Protein 5XBN (pdb70)

Radius of gyration: 14.12 Å; Cα contacts (8 Å, |Δi|>4): 164; chains: 1; bounding box: 34×30×33 Å

Solvent-accessible surface area: 7742 Å² total

Nearest PDB structures (foldseek):
  5xbn-assembly1_A  TM=1.005E+00  e=4.616E-24  Saccharomyces cerevisiae FostersO
  5xbv-assembly1_A  TM=9.963E-01  e=4.850E-22  Saccharomyces cerevisiae FostersO
  5xlx-assembly1_D  TM=2.879E-01  e=5.609E+00  Pseudomonas aeruginosa PAO1

Secondary structure (DSSP, 8-state):
-PPPP-TTEEEEE--TTSTTHHHHHHHHHHHHHHTS---TT---EEEEE-B--SSTT----BTTTTB--B-EETTEEEEEP-------HHHHTTT--SSSHHHHHHHHHHHHHHHHHHHTT-

Structure (mmCIF, N/CA/C/O backbone):
data_5XBN
#
_entry.id   5XBN
#
_cell.length_a   75.195
_cell.length_b   75.195
_cell.length_c   43.739
_cell.angle_alpha   90.00
_cell.angle_beta   90.00
_cell.angle_gamma   120.00
#
_symmetry.space_group_name_H-M   'P 61'
#
loop_
_entity.id
_entity.type
_entity.pdbx_description
1 polymer Wss1p
2 non-polymer 'ZINC ION'
3 water water
#
loop_
_atom_site.group_PDB
_atom_site.id
_atom_site.type_symbol
_atom_site.label_atom_id
_atom_site.label_alt_id
_atom_site.label_comp_id
_atom_site.label_asym_id
_atom_site.label_entity_id
_atom_site.label_seq_id
_atom_site.pdbx_PDB_ins_code
_atom_site.Cartn_x
_atom_site.Cartn_y
_atom_site.Cartn_z
_atom_site.occupancy
_atom_site.B_iso_or_equiv
_at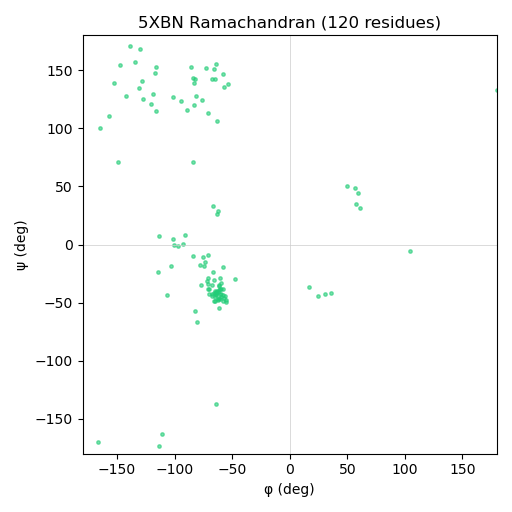om_site.auth_seq_id
_atom_site.auth_comp_id
_atom_site.auth_asym_id
_atom_site.auth_atom_id
_atom_site.pdbx_PDB_model_num
ATOM 1 N N . ARG A 1 21 ? 9.915 41.350 26.725 1.00 26.48 21 ARG A N 1
ATOM 2 C CA . ARG A 1 21 ? 9.835 42.084 25.459 1.00 25.11 21 ARG A CA 1
ATOM 3 C C . ARG A 1 21 ? 9.081 41.352 24.378 1.00 24.53 21 ARG A C 1
ATOM 4 O O . ARG A 1 21 ? 9.110 40.122 24.296 1.00 28.69 21 ARG A O 1
ATOM 12 N N . ILE A 1 22 ? 8.435 42.117 23.517 1.00 23.12 22 ILE A N 1
ATOM 13 C CA . ILE A 1 22 ? 7.879 41.550 22.300 1.00 22.58 22 ILE A CA 1
ATOM 14 C C . ILE A 1 22 ? 9.011 41.441 21.280 1.00 23.10 22 ILE A C 1
ATOM 15 O O . ILE A 1 22 ? 9.725 42.409 21.027 1.00 21.22 22 ILE A O 1
ATOM 20 N N . PRO A 1 23 ? 9.202 40.248 20.701 1.00 23.22 23 PRO A N 1
ATOM 21 C CA . PRO A 1 23 ? 10.253 40.078 19.698 1.00 22.38 23 PRO A CA 1
ATOM 22 C C . PRO A 1 23 ? 10.072 41.022 18.514 1.00 26.84 23 PRO A C 1
ATOM 23 O O . PRO A 1 23 ? 8.918 41.347 18.174 1.00 26.02 23 PRO A O 1
ATOM 27 N N . HIS A 1 24 ? 11.180 41.469 17.918 1.00 23.26 24 HIS A N 1
ATOM 28 C CA . HIS A 1 24 ? 11.121 42.313 16.724 1.00 24.75 24 HIS A CA 1
ATOM 29 C C . HIS A 1 24 ? 10.263 41.633 15.659 1.00 25.95 24 HIS A C 1
ATOM 30 O O . HIS A 1 24 ? 10.359 40.424 15.451 1.00 24.55 24 HIS A O 1
ATOM 37 N N . LYS A 1 25 ? 9.415 42.404 14.987 1.00 26.75 25 LYS A N 1
ATOM 38 C CA . LYS A 1 25 ? 8.563 41.841 13.951 1.00 25.19 25 LYS A CA 1
ATOM 39 C C . LYS A 1 25 ? 9.374 41.380 12.746 1.00 22.96 25 LYS A C 1
ATOM 40 O O . LYS A 1 25 ? 10.365 42.000 12.365 1.00 26.33 25 LYS A O 1
ATOM 46 N N . ASN A 1 26 ? 8.953 40.261 12.174 1.00 21.78 26 ASN A N 1
ATOM 47 C CA . ASN A 1 26 ? 9.506 39.733 10.935 1.00 21.93 26 ASN A CA 1
ATOM 48 C C . ASN A 1 26 ? 8.716 40.332 9.772 1.00 21.89 26 ASN A C 1
ATOM 49 O O . ASN A 1 26 ? 7.525 40.087 9.655 1.00 21.69 26 ASN A O 1
ATOM 54 N N . PRO A 1 27 ? 9.376 41.138 8.926 1.00 22.55 27 PRO A N 1
ATOM 55 C CA . PRO A 1 27 ? 8.757 41.820 7.779 1.00 26.13 27 PRO A CA 1
ATOM 56 C C . PRO A 1 27 ? 8.106 40.852 6.787 1.00 26.38 27 PRO A C 1
ATOM 57 O O . PRO A 1 27 ? 7.253 41.239 5.982 1.00 27.47 27 PRO A O 1
ATOM 61 N N . HIS A 1 28 ? 8.509 39.592 6.849 1.00 19.69 28 HIS A N 1
ATOM 62 C CA . HIS A 1 28 ? 8.099 38.606 5.860 1.00 21.17 28 HIS A CA 1
ATOM 63 C C . HIS A 1 28 ? 6.978 37.702 6.329 1.00 20.80 28 HIS A C 1
ATOM 64 O O . HIS A 1 28 ? 6.557 36.816 5.594 1.00 20.38 28 HIS A O 1
ATOM 71 N N . ILE A 1 29 ? 6.520 37.915 7.559 1.00 18.52 29 ILE A N 1
ATOM 72 C CA . ILE A 1 29 ? 5.333 37.235 8.065 1.00 19.88 29 ILE A CA 1
ATOM 73 C C . ILE A 1 29 ? 4.302 38.283 8.457 1.00 21.86 29 ILE A C 1
ATOM 74 O O . ILE A 1 29 ? 4.568 39.135 9.298 1.00 20.64 29 ILE A O 1
ATOM 79 N N . GLN A 1 30 ? 3.122 38.241 7.861 1.00 22.42 30 GLN A N 1
ATOM 80 C CA . GLN A 1 30 ? 2.188 39.341 8.085 1.00 22.01 30 G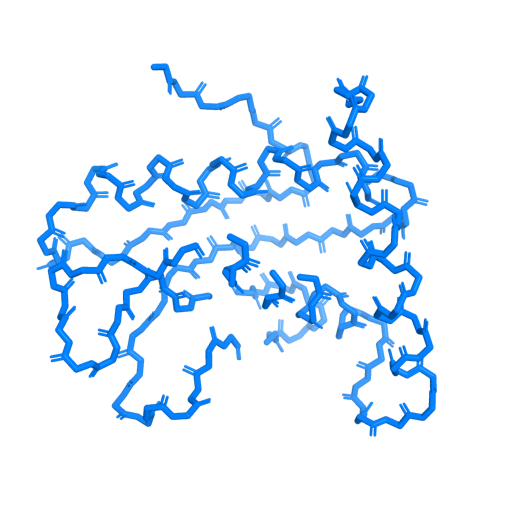LN A CA 1
ATOM 81 C C . GLN A 1 30 ? 1.496 39.273 9.454 1.00 24.74 30 GLN A C 1
ATOM 82 O O . GLN A 1 30 ? 1.224 40.301 10.073 1.00 24.82 30 GLN A O 1
ATOM 88 N N . LYS A 1 31 ? 1.212 38.074 9.941 1.00 20.15 31 LYS A N 1
ATOM 89 C CA . LYS A 1 31 ? 0.412 37.940 11.156 1.00 22.77 31 LYS A CA 1
ATOM 90 C C . LYS A 1 31 ? 0.764 36.655 11.873 1.00 20.76 31 LYS A C 1
ATOM 91 O O . LYS A 1 31 ? 0.946 35.627 11.221 1.00 17.93 31 LYS A O 1
ATOM 97 N N . VAL A 1 32 ? 0.862 36.707 13.202 1.00 18.56 32 VAL A N 1
ATOM 98 C CA . VAL A 1 32 ? 0.951 35.475 13.983 1.00 18.47 32 VAL A CA 1
ATOM 99 C C . VAL A 1 32 ? -0.271 35.362 14.894 1.00 22.49 32 VAL A C 1
ATOM 100 O O . VAL A 1 32 ? -0.887 36.364 15.266 1.00 28.84 32 VAL A O 1
ATOM 104 N N . ALA A 1 33 ? -0.646 34.140 15.230 1.00 19.35 33 ALA A N 1
ATOM 105 C CA . ALA A 1 33 ? -1.743 33.940 16.183 1.00 24.13 33 ALA A CA 1
ATOM 106 C C . ALA A 1 33 ? -1.499 32.681 16.989 1.00 23.67 33 ALA A C 1
ATOM 107 O O . ALA A 1 33 ? -0.808 31.779 16.528 1.00 21.81 33 ALA A O 1
ATOM 109 N N . VAL A 1 34 ? -2.055 32.615 18.197 1.00 20.61 34 VAL A N 1
ATOM 110 C CA . VAL A 1 34 ? -1.968 31.377 18.967 1.00 19.00 34 VAL A CA 1
ATOM 111 C C . VAL A 1 34 ? -3.354 30.982 19.466 1.00 22.69 34 VAL A C 1
ATOM 112 O O . VAL A 1 34 ? -4.292 31.771 19.380 1.00 25.40 34 VAL A O 1
ATOM 116 N N . LEU A 1 35 ? -3.465 29.760 19.972 1.00 22.85 35 LEU A N 1
ATOM 117 C CA . LEU A 1 35 ? -4.731 29.238 20.479 1.00 23.02 35 LEU A CA 1
ATOM 118 C C . LEU A 1 35 ? -5.101 29.924 21.784 1.00 25.30 35 LEU A C 1
ATOM 119 O O . LEU A 1 35 ? -4.423 29.763 22.791 1.00 25.15 35 LEU A O 1
ATOM 124 N N . GLN A 1 36 ? -6.181 30.692 21.746 1.00 24.48 36 GLN A N 1
ATOM 125 C CA . GLN A 1 36 ? -6.540 31.581 22.846 1.00 27.10 36 GLN A CA 1
ATOM 126 C C . GLN A 1 36 ? -7.103 30.863 24.070 1.00 30.91 36 GLN A C 1
ATOM 127 O O . GLN A 1 36 ? -7.130 31.423 25.169 1.00 31.56 36 GLN A O 1
ATOM 133 N N . SER A 1 37 ? -7.554 29.629 23.897 1.00 30.56 37 SER A N 1
ATOM 134 C CA . SER A 1 37 ? -8.200 28.931 25.004 1.00 37.47 37 SER A CA 1
ATOM 135 C C . SER A 1 37 ? -7.238 27.996 25.741 1.00 40.01 37 SER A C 1
ATOM 136 O O . SER A 1 37 ? -7.614 27.360 26.722 1.00 39.20 37 SER A O 1
ATOM 139 N N . LYS A 1 38 ? -5.995 27.925 25.273 1.00 33.96 38 LYS A N 1
ATOM 140 C CA . LYS A 1 38 ? -4.987 27.066 25.886 1.00 35.12 38 LYS A CA 1
ATOM 141 C C . LYS A 1 38 ? -4.292 27.762 27.054 1.00 31.27 38 LYS A C 1
ATOM 142 O O . LYS A 1 38 ? -4.182 28.989 27.076 1.00 30.48 38 LYS A O 1
ATOM 148 N N . PRO A 1 39 ? -3.799 26.973 28.023 1.00 36.37 39 PRO A N 1
ATOM 149 C CA . PRO A 1 39 ? -3.099 27.543 29.178 1.00 37.54 39 PRO A CA 1
ATOM 150 C C . PRO A 1 39 ? -1.812 28.238 28.779 1.00 36.41 39 PRO A C 1
ATOM 151 O O . PRO A 1 39 ? -1.119 27.757 27.877 1.00 33.48 39 PRO A O 1
ATOM 155 N N . ASN A 1 40 ? -1.510 29.349 29.446 1.00 32.75 40 ASN A N 1
ATOM 156 C CA . ASN A 1 40 ? -0.282 30.106 29.212 1.00 32.41 40 ASN A CA 1
ATOM 157 C C . ASN A 1 40 ? -0.164 30.585 27.772 1.00 32.55 40 ASN A C 1
ATOM 158 O O . ASN A 1 40 ? 0.906 30.484 27.176 1.00 28.97 40 ASN A O 1
ATOM 163 N N . LYS A 1 41 ? -1.259 31.108 27.227 1.00 30.45 41 LYS A N 1
ATOM 164 C CA . LYS A 1 41 ? -1.279 31.577 25.840 1.00 31.70 41 LYS A CA 1
ATOM 165 C C . LYS A 1 41 ? -0.379 32.787 25.638 1.00 31.79 41 LYS A C 1
ATOM 166 O O . LYS A 1 41 ? 0.064 33.065 24.520 1.00 28.47 41 LYS A O 1
ATOM 172 N N . GLU A 1 42 ? -0.116 33.519 26.716 1.00 31.69 42 GLU A N 1
ATOM 173 C CA . GLU A 1 42 ? 0.814 34.636 26.652 1.00 35.07 42 GLU A CA 1
ATOM 174 C C . GLU A 1 42 ? 2.209 34.109 26.341 1.00 26.68 42 GLU A C 1
ATO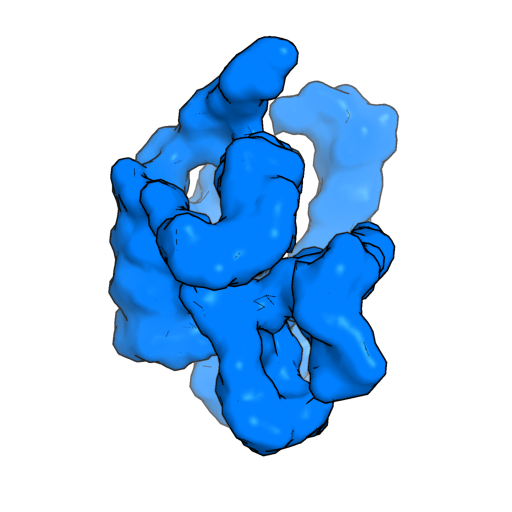M 175 O O . GLU A 1 42 ? 2.914 34.666 25.504 1.00 31.94 42 GLU A O 1
ATOM 181 N N . ASP A 1 43 ? 2.594 33.033 27.025 1.00 26.24 43 ASP A N 1
ATOM 182 C CA . ASP A 1 43 ? 3.856 32.347 26.760 1.00 27.73 43 ASP A CA 1
ATOM 183 C C . ASP A 1 43 ? 3.902 31.850 25.330 1.00 28.13 43 ASP A C 1
ATOM 184 O O . ASP A 1 43 ? 4.928 31.974 24.659 1.00 26.75 43 ASP A O 1
ATOM 189 N N . ALA A 1 44 ? 2.782 31.294 24.875 1.00 26.20 44 ALA A N 1
ATOM 190 C CA . ALA A 1 44 ? 2.708 30.707 23.540 1.00 21.98 44 ALA A CA 1
ATOM 191 C C . ALA A 1 44 ? 2.903 31.784 22.485 1.00 22.99 44 ALA A C 1
ATOM 192 O O . ALA A 1 44 ? 3.581 31.559 21.472 1.00 24.78 44 ALA A O 1
ATOM 194 N N . LEU A 1 45 ? 2.301 32.949 22.707 1.00 24.11 45 LEU A N 1
ATOM 195 C CA . LEU A 1 45 ? 2.433 34.047 21.757 1.00 23.88 45 LEU A CA 1
ATOM 196 C C . LEU A 1 45 ? 3.871 34.567 21.685 1.00 25.03 45 LEU A C 1
ATOM 197 O O . LEU A 1 45 ? 4.387 34.855 20.595 1.00 23.28 45 LEU A O 1
ATOM 202 N N . ASN A 1 46 ? 4.525 34.683 22.838 1.00 24.81 46 ASN A N 1
ATOM 203 C CA . ASN A 1 46 ? 5.921 35.104 22.843 1.00 23.53 46 ASN A CA 1
ATOM 204 C C . ASN A 1 46 ? 6.772 34.102 22.074 1.00 24.16 46 ASN A C 1
ATOM 205 O O . ASN A 1 46 ? 7.674 34.484 21.328 1.00 25.11 46 ASN A O 1
ATOM 210 N N . LEU A 1 47 ? 6.451 32.823 22.239 1.00 23.39 47 LEU A N 1
ATOM 211 C CA . LEU A 1 47 ? 7.201 31.742 21.615 1.00 23.06 47 LEU A CA 1
ATOM 212 C C . LEU A 1 47 ? 7.091 31.790 20.091 1.00 22.22 47 LEU A C 1
ATOM 213 O O . LEU A 1 47 ? 8.101 31.738 19.397 1.00 21.11 47 LEU A O 1
ATOM 218 N N . ILE A 1 48 ? 5.876 31.917 19.561 1.00 20.86 48 ILE A N 1
ATOM 219 C CA . ILE A 1 48 ? 5.731 31.907 18.104 1.00 20.71 48 ILE A CA 1
ATOM 220 C C . ILE A 1 48 ? 6.296 33.204 17.506 1.00 22.70 48 ILE A C 1
ATOM 221 O O . ILE A 1 48 ? 6.813 33.208 16.389 1.00 19.59 48 ILE A O 1
ATOM 226 N N . LYS A 1 49 ? 6.259 34.296 18.266 1.00 19.22 49 LYS A N 1
ATOM 227 C CA . LYS A 1 49 ? 6.874 35.531 17.786 1.00 19.23 49 LYS A CA 1
ATOM 228 C C . LYS A 1 49 ? 8.382 35.433 17.806 1.00 18.50 49 LYS A C 1
ATOM 229 O O . LYS A 1 49 ? 9.047 36.049 16.983 1.00 19.13 49 LYS A O 1
ATOM 235 N N . GLU A 1 50 ? 8.923 34.669 18.754 1.00 17.62 50 GLU A N 1
ATOM 236 C CA . GLU A 1 50 ? 10.372 34.486 18.798 1.00 22.85 50 GLU A CA 1
ATOM 237 C C . GLU A 1 50 ? 10.807 33.603 17.631 1.00 21.72 50 GLU A C 1
ATOM 238 O O . GLU A 1 50 ? 11.845 33.842 17.031 1.00 19.66 50 GLU A O 1
ATOM 244 N N . ILE A 1 51 ? 10.006 32.588 17.311 1.00 16.66 51 ILE A N 1
ATOM 245 C CA . ILE A 1 51 ? 10.275 31.773 16.120 1.00 18.79 51 ILE A CA 1
ATOM 246 C C . ILE A 1 51 ? 10.288 32.662 14.878 1.00 17.16 51 ILE A C 1
ATOM 247 O O . ILE A 1 51 ? 11.220 32.617 14.068 1.00 18.34 51 ILE A O 1
ATOM 252 N N . ALA A 1 52 ? 9.256 33.495 14.753 1.00 20.38 52 ALA A N 1
ATOM 253 C CA . ALA A 1 52 ? 9.128 34.422 13.623 1.00 20.59 52 ALA A CA 1
ATOM 254 C C . ALA A 1 52 ? 10.332 35.341 13.514 1.00 18.96 52 ALA A C 1
ATOM 255 O O . ALA A 1 52 ? 10.870 35.548 12.442 1.00 16.83 52 ALA A O 1
ATOM 257 N N . HIS A 1 53 ? 10.748 35.901 14.640 1.00 17.09 53 HIS A N 1
ATOM 258 C CA . HIS A 1 53 ? 11.907 36.778 14.664 1.00 19.01 53 HIS A CA 1
ATOM 259 C C . HIS A 1 53 ? 13.162 36.031 14.252 1.00 19.66 53 HIS A C 1
ATOM 260 O O . HIS A 1 53 ? 13.944 36.504 13.422 1.00 19.35 53 HIS A O 1
ATOM 267 N N . LYS A 1 54 ? 13.349 34.849 14.823 1.00 18.49 54 LYS A N 1
ATOM 268 C CA . LYS A 1 54 ? 14.603 34.139 14.620 1.00 18.32 54 LYS A CA 1
ATOM 269 C C . LYS A 1 54 ? 14.785 33.708 13.162 1.00 19.43 54 LYS A C 1
ATOM 270 O O . LYS A 1 54 ? 15.921 33.644 12.696 1.00 19.57 54 LYS A O 1
ATOM 276 N N . VAL A 1 55 ? 13.692 33.424 12.448 1.00 18.98 55 VAL A N 1
ATOM 277 C CA . VAL A 1 55 ? 13.826 33.027 11.029 1.00 18.75 55 VAL A CA 1
ATOM 278 C C . VAL A 1 55 ? 13.766 34.172 10.033 1.00 17.26 55 VAL A C 1
ATOM 279 O O . VAL A 1 55 ? 13.722 33.941 8.828 1.00 17.73 55 VAL A O 1
ATOM 283 N N . SER A 1 56 ? 13.777 35.403 10.522 1.00 17.81 56 SER A N 1
ATOM 284 C CA . SER A 1 56 ? 13.564 36.547 9.636 1.00 20.64 56 SER A CA 1
ATOM 285 C C . SER A 1 56 ? 14.667 36.687 8.585 1.00 20.43 56 SER A C 1
ATOM 286 O O . SER A 1 56 ? 14.414 36.941 7.391 1.00 21.38 56 SER A O 1
ATOM 289 N N . TYR A 1 57 ? 15.903 36.498 9.018 1.00 17.66 57 TYR A N 1
ATOM 290 C CA . TYR A 1 57 ? 17.035 36.692 8.121 1.00 19.52 57 TYR A CA 1
ATOM 291 C C . TYR A 1 57 ? 17.045 35.628 7.024 1.00 22.33 57 TYR A C 1
ATOM 292 O O . TYR A 1 57 ? 17.299 35.928 5.852 1.00 21.58 57 TYR A O 1
ATOM 301 N N . LEU A 1 58 ? 16.770 34.388 7.421 1.00 16.04 58 LEU A N 1
ATOM 302 C CA . LEU A 1 58 ? 16.740 33.253 6.495 1.00 19.05 58 LEU A CA 1
ATOM 303 C C . LEU A 1 58 ? 15.637 33.460 5.461 1.00 20.66 58 LEU A C 1
ATOM 304 O O . LEU A 1 58 ? 15.828 33.228 4.269 1.00 22.50 58 LEU A O 1
ATOM 317 N N . LYS A 1 60 ? 14.474 36.327 4.491 1.00 20.69 60 LYS A N 1
ATOM 318 C CA . LYS A 1 60 ? 14.907 37.387 3.574 1.00 21.96 60 LYS A CA 1
ATOM 319 C C . LYS A 1 60 ? 15.858 36.827 2.511 1.00 27.69 60 LYS A C 1
ATOM 320 O O . LYS A 1 60 ? 15.709 37.125 1.309 1.00 24.66 60 LYS A O 1
ATOM 326 N N . GLU A 1 61 ? 16.801 35.996 2.950 1.00 21.17 61 GLU A N 1
ATOM 327 C CA . GLU A 1 61 ? 17.796 35.391 2.052 1.00 22.98 61 GLU A CA 1
ATOM 328 C C . GLU A 1 61 ? 17.160 34.517 0.981 1.00 24.85 61 GLU A C 1
ATOM 329 O O . GLU A 1 61 ? 17.661 34.433 -0.151 1.00 25.57 61 GLU A O 1
ATOM 335 N N . ASN A 1 62 ? 16.071 33.841 1.342 1.00 21.45 62 ASN A N 1
ATOM 336 C CA . ASN A 1 62 ? 15.433 32.906 0.431 1.00 19.27 62 ASN A CA 1
ATOM 337 C C . ASN A 1 62 ? 14.184 33.459 -0.260 1.00 21.90 62 ASN A C 1
ATOM 338 O O . ASN A 1 62 ? 13.504 32.736 -0.989 1.00 24.87 62 ASN A O 1
ATOM 343 N N . HIS A 1 63 ? 13.901 34.735 -0.028 1.00 21.25 63 HIS A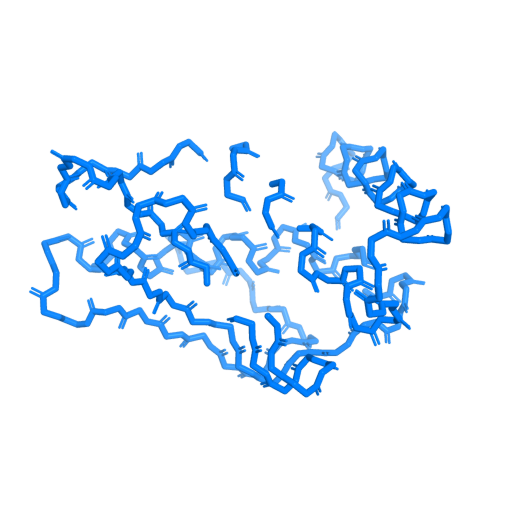 N 1
ATOM 344 C CA . HIS A 1 63 ? 12.718 35.393 -0.590 1.00 23.46 63 HIS A CA 1
ATOM 345 C C . HIS A 1 63 ? 11.424 34.695 -0.190 1.00 23.64 63 HIS A C 1
ATOM 346 O O . HIS A 1 63 ? 10.468 34.663 -0.964 1.00 25.95 63 HIS A O 1
ATOM 353 N N . PHE A 1 64 ? 11.388 34.156 1.030 1.00 20.42 64 PHE A N 1
ATOM 354 C CA . PHE A 1 64 ? 10.198 33.510 1.559 1.00 22.64 64 PHE A CA 1
ATOM 355 C C . PHE A 1 64 ? 9.244 34.540 2.133 1.00 21.95 64 PHE A C 1
ATOM 356 O O . PHE A 1 64 ? 9.672 35.474 2.826 1.00 21.47 64 PHE A O 1
ATOM 364 N N . LYS A 1 65 ? 7.955 34.342 1.867 1.00 20.30 65 LYS A N 1
ATOM 365 C CA . LYS A 1 65 ? 6.879 35.139 2.480 1.00 19.84 65 LYS A CA 1
ATOM 366 C C . LYS A 1 65 ? 5.842 34.211 3.094 1.00 19.58 65 LYS A 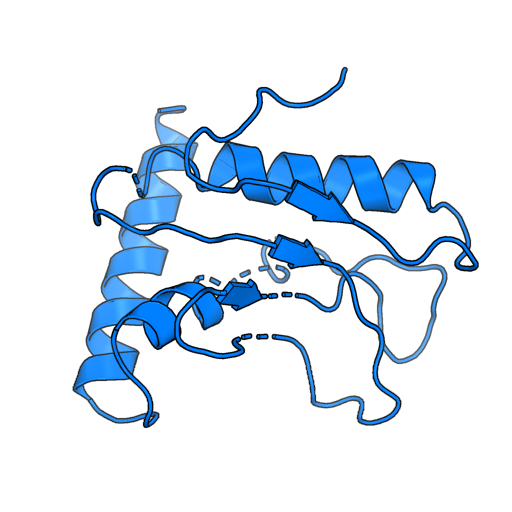C 1
ATOM 367 O O . LYS A 1 65 ? 5.533 33.174 2.516 1.00 21.36 65 LYS A O 1
ATOM 373 N N . VAL A 1 66 ? 5.320 34.584 4.263 1.00 19.21 66 VAL A N 1
ATOM 374 C CA . VAL A 1 66 ? 4.216 33.855 4.903 1.00 18.01 66 VAL A CA 1
ATOM 375 C C . VAL A 1 66 ? 3.147 34.867 5.314 1.00 20.65 66 VAL A C 1
ATOM 376 O O . VAL A 1 66 ? 3.475 35.912 5.855 1.00 24.30 66 VAL A O 1
ATOM 380 N N . THR A 1 67 ? 1.877 34.581 5.043 1.00 21.18 67 THR A N 1
ATOM 381 C CA . THR A 1 67 ? 0.843 35.525 5.439 1.00 19.76 67 THR A CA 1
ATOM 382 C C . THR A 1 67 ? 0.493 35.315 6.907 1.00 20.37 67 THR A C 1
ATOM 383 O O . THR A 1 67 ? 0.610 36.238 7.709 1.00 23.00 67 THR A O 1
ATOM 387 N N . ASN A 1 68 ? 0.093 34.094 7.255 1.00 18.81 68 ASN A N 1
ATOM 388 C CA . ASN A 1 68 ? -0.245 33.745 8.636 1.00 17.06 68 ASN A CA 1
ATOM 389 C C . ASN A 1 68 ? 0.651 32.656 9.191 1.00 19.41 68 ASN A C 1
ATOM 390 O O . ASN A 1 68 ? 0.800 31.614 8.558 1.00 21.32 68 ASN A O 1
ATOM 395 N N . LEU A 1 69 ? 1.211 32.887 10.374 1.00 16.39 69 LEU A N 1
ATOM 396 C CA . LEU A 1 69 ? 1.915 31.840 11.114 1.00 17.09 69 LEU A CA 1
ATOM 397 C C . LEU A 1 69 ? 1.140 31.599 12.395 1.00 18.35 69 LEU A C 1
ATOM 398 O O . LEU A 1 69 ? 1.067 32.481 13.237 1.00 17.66 69 LEU A O 1
ATOM 403 N N . VAL A 1 70 ? 0.567 30.413 12.555 1.00 17.10 70 VAL A N 1
ATOM 404 C CA . VAL A 1 70 ? -0.361 30.206 13.656 1.00 18.24 70 VAL A CA 1
ATOM 405 C C . VAL A 1 70 ? -0.105 28.893 14.390 1.00 20.56 70 VAL A C 1
ATOM 406 O O . VAL A 1 70 ? 0.488 27.962 13.845 1.00 18.82 70 VAL A O 1
ATOM 410 N N . GLU A 1 71 ? -0.555 28.833 15.643 1.00 18.93 71 GLU A N 1
ATOM 411 C CA . GLU A 1 71 ? -0.497 27.610 16.440 1.00 18.16 71 GLU A CA 1
ATOM 412 C C . GLU A 1 71 ? -1.677 26.699 16.114 1.00 23.26 71 GLU A C 1
ATOM 413 O O . GLU A 1 71 ? -2.785 27.187 15.894 1.00 21.61 71 GLU A O 1
ATOM 419 N N . PHE A 1 72 ? -1.459 25.388 16.089 1.00 21.26 72 PHE A N 1
ATOM 420 C CA . PHE A 1 72 ? -2.590 24.458 16.112 1.00 21.30 72 PHE A CA 1
ATOM 421 C C . PHE A 1 72 ? -2.212 23.309 17.039 1.00 24.60 72 PHE A C 1
ATOM 422 O O . PHE A 1 72 ? -1.091 23.276 17.551 1.00 23.31 72 PHE A O 1
ATOM 430 N N . TYR A 1 73 ? -3.175 22.451 17.350 1.00 23.00 73 TYR A N 1
ATOM 431 C CA . TYR A 1 73 ? -2.971 21.384 18.321 1.00 25.37 73 TYR A CA 1
ATOM 432 C C . TYR A 1 73 ? -3.859 20.215 17.919 1.00 25.76 73 TYR A C 1
ATOM 433 O O . TYR A 1 73 ? -4.870 19.947 18.565 1.00 27.22 73 TYR A O 1
ATOM 442 N N . PRO A 1 74 ? -3.507 19.536 16.818 1.00 26.06 74 PRO A N 1
ATOM 443 C CA . PRO A 1 74 ? -4.423 18.551 16.235 1.00 27.14 74 PRO A CA 1
ATOM 444 C C . PRO A 1 74 ? -4.528 17.283 17.077 1.00 30.83 74 PRO A C 1
ATOM 445 O O . PRO A 1 74 ? -3.583 16.939 17.788 1.00 29.95 74 PRO A O 1
ATOM 449 N N . ARG A 1 75 ? -5.674 16.612 16.999 1.00 31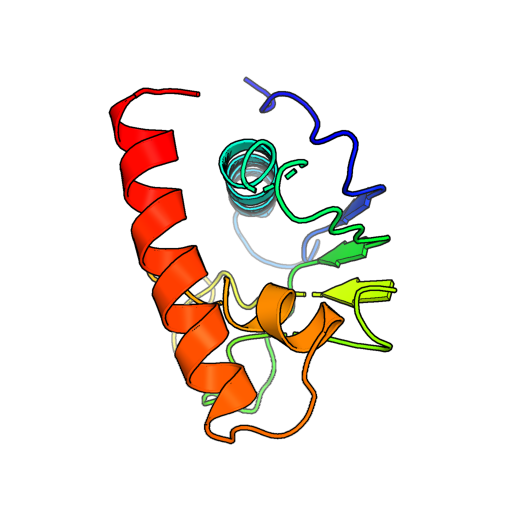.63 75 ARG A N 1
ATOM 450 C CA . ARG A 1 75 ? -5.869 15.341 17.699 1.00 37.30 75 ARG A CA 1
ATOM 451 C C . ARG A 1 75 ? -4.851 14.321 17.218 1.00 38.23 75 ARG A C 1
ATOM 452 O O . ARG A 1 75 ? -4.332 13.527 18.002 1.00 44.46 75 ARG A O 1
ATOM 460 N N . ASP A 1 76 ? -4.572 14.362 15.918 1.00 35.22 76 ASP A N 1
ATOM 461 C CA . ASP A 1 76 ? -3.541 13.534 15.304 1.00 39.45 76 ASP A CA 1
ATOM 462 C C . ASP A 1 76 ? -2.184 13.912 15.892 1.00 39.76 76 ASP A C 1
ATOM 463 O O . ASP A 1 76 ? -1.631 14.958 15.553 1.00 35.39 76 ASP A O 1
ATOM 468 N N . GLN A 1 77 ? -1.644 13.056 16.757 1.00 37.07 77 GLN A N 1
ATOM 469 C CA . GLN A 1 77 ? -0.440 13.397 17.518 1.00 37.76 77 GLN A CA 1
ATOM 470 C C . GLN A 1 77 ? 0.852 13.381 16.699 1.00 35.75 77 GLN A C 1
ATOM 471 O O . GLN A 1 77 ? 1.861 13.915 17.141 1.00 40.84 77 GLN A O 1
ATOM 477 N N . ARG A 1 78 ? 0.829 12.791 15.509 1.00 37.39 78 ARG A N 1
ATOM 478 C CA . ARG A 1 78 ? 2.031 12.757 14.685 1.00 36.25 78 ARG A CA 1
ATOM 479 C C . ARG A 1 78 ? 2.185 14.050 13.885 1.00 35.77 78 ARG A C 1
ATOM 480 O O . ARG A 1 78 ? 3.222 14.298 13.274 1.00 36.22 78 ARG A O 1
ATOM 483 N N . LEU A 1 79 ? 1.143 14.872 13.911 1.00 31.90 79 LEU A N 1
ATOM 484 C CA . LEU A 1 79 ? 1.123 16.127 13.170 1.00 30.92 79 LEU A CA 1
ATOM 485 C C . LEU A 1 79 ? 1.822 17.248 13.956 1.00 29.67 79 LEU A C 1
ATOM 486 O O . LEU A 1 79 ? 1.412 17.588 15.067 1.00 31.21 79 LEU A O 1
ATOM 491 N N . LEU A 1 80 ? 2.874 17.818 13.373 1.00 24.95 80 LEU A N 1
ATOM 492 C CA . LEU A 1 80 ? 3.662 18.847 14.049 1.00 21.47 80 LEU A CA 1
ATOM 493 C C . LEU A 1 80 ? 3.567 20.213 13.370 1.00 23.24 80 LEU A C 1
ATOM 494 O O . LEU A 1 80 ? 3.799 21.249 13.994 1.00 21.76 80 LEU A O 1
ATOM 499 N N . GLY A 1 81 ? 3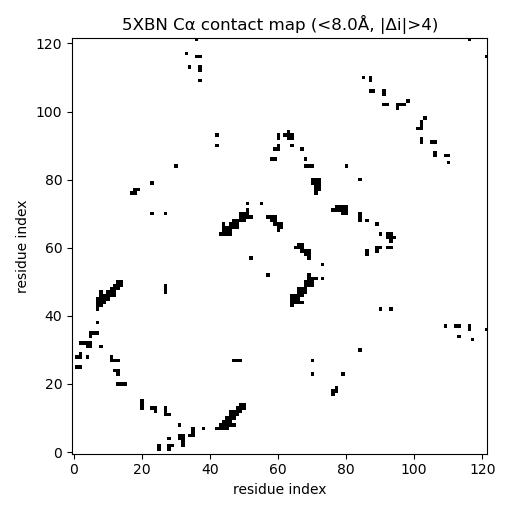.239 20.208 12.087 1.00 20.20 81 GLY A N 1
ATOM 500 C CA . GLY A 1 81 ? 3.168 21.445 11.330 1.00 23.16 81 GLY A CA 1
ATOM 501 C C . GLY A 1 81 ? 2.474 21.226 10.009 1.00 21.31 81 GLY A C 1
ATOM 502 O O . GLY A 1 81 ? 2.256 20.090 9.597 1.00 21.91 81 GLY A O 1
ATOM 511 N N . ASN A 1 83 ? 1.581 23.362 5.939 1.00 20.52 83 ASN A N 1
ATOM 512 C CA . ASN A 1 83 ? 1.748 24.534 5.095 1.00 18.38 83 ASN A CA 1
ATOM 513 C C . ASN A 1 83 ? 0.612 24.560 4.107 1.00 23.13 83 ASN A C 1
ATOM 514 O O . ASN A 1 83 ? 0.548 23.719 3.214 1.00 22.99 83 ASN A O 1
ATOM 519 N N . VAL A 1 84 ? -0.282 25.528 4.277 1.00 20.22 84 VAL A N 1
ATOM 520 C CA . VAL A 1 84 ? -1.427 25.697 3.393 1.00 18.62 84 VAL A CA 1
ATOM 521 C C . VAL A 1 84 ? -1.112 26.702 2.298 1.00 23.41 84 VAL A C 1
ATOM 522 O O . VAL A 1 84 ? -0.723 27.827 2.590 1.00 23.10 84 VAL A O 1
ATOM 526 N N . ASN A 1 85 ? -1.259 26.275 1.043 1.00 24.24 85 ASN A N 1
ATOM 527 C CA . ASN A 1 85 ? -1.069 27.147 -0.121 1.00 25.80 85 ASN A CA 1
ATOM 528 C C . ASN A 1 85 ? 0.297 27.830 -0.206 1.00 26.35 85 ASN A C 1
ATOM 529 O O . ASN A 1 85 ? 0.363 29.046 -0.409 1.00 25.56 85 ASN A O 1
ATOM 534 N N . HIS A 1 86 ? 1.368 27.056 -0.039 1.00 25.72 86 HIS A N 1
ATOM 535 C CA . HIS A 1 86 ? 2.739 27.555 -0.211 1.00 26.26 86 HIS A CA 1
ATOM 536 C C . HIS A 1 86 ? 2.994 28.843 0.551 1.00 24.88 86 HIS A C 1
ATOM 537 O O . HIS A 1 86 ? 3.484 29.836 0.003 1.00 26.33 86 HIS A O 1
ATOM 544 N N . GLY A 1 87 ? 2.641 28.827 1.824 1.00 22.93 87 GLY A N 1
ATOM 545 C CA . GLY A 1 87 ? 2.985 29.926 2.700 1.00 20.69 87 GLY A CA 1
ATOM 546 C C . GLY A 1 87 ? 1.856 30.863 3.058 1.00 23.93 87 GLY A C 1
ATOM 547 O O . GLY A 1 87 ? 2.048 31.756 3.866 1.00 23.25 87 GLY A O 1
ATOM 548 N N . SER A 1 88 ? 0.674 30.681 2.473 1.00 20.63 88 SER A N 1
ATOM 549 C CA . SER A 1 88 ? -0.452 31.504 2.894 1.00 20.58 88 SER A CA 1
ATOM 550 C C . SER A 1 88 ? -0.683 31.324 4.391 1.00 21.24 88 SER A C 1
ATOM 551 O O . SER A 1 88 ? -0.914 32.284 5.133 1.00 21.94 88 SER A O 1
ATOM 554 N N . LYS A 1 89 ? -0.612 30.080 4.829 1.00 17.77 89 LYS A N 1
ATOM 555 C CA . LYS A 1 89 ? -0.724 29.790 6.256 1.00 17.55 89 LYS A CA 1
ATOM 556 C C . LYS A 1 89 ? 0.231 28.673 6.625 1.00 20.09 89 LYS A C 1
ATOM 557 O O . LYS A 1 89 ? 0.248 27.620 5.985 1.00 21.97 89 LYS A O 1
ATOM 563 N N . ILE A 1 90 ? 1.056 28.913 7.642 1.00 17.48 90 ILE A N 1
ATOM 564 C CA . ILE A 1 90 ? 1.833 27.833 8.218 1.00 14.55 90 ILE A CA 1
ATOM 565 C C . ILE A 1 90 ? 1.324 27.621 9.619 1.00 17.14 90 ILE A C 1
ATOM 566 O O . ILE A 1 90 ? 1.192 28.582 10.372 1.00 18.38 90 ILE A O 1
ATOM 579 N N . LEU A 1 92 ? 1.867 25.596 13.248 1.00 18.09 92 LEU A N 1
ATOM 580 C CA . LEU A 1 92 ? 2.880 24.934 14.064 1.00 20.18 92 LEU A CA 1
ATOM 581 C C . LEU A 1 92 ? 2.273 24.414 15.349 1.00 19.40 92 LEU A C 1
ATOM 582 O O . LEU A 1 92 ? 1.572 25.146 16.032 1.00 21.91 92 LEU A O 1
ATOM 587 N N . ARG A 1 93 ? 2.569 23.167 15.690 1.00 20.56 93 ARG A N 1
ATOM 588 C CA . ARG A 1 93 ? 2.287 22.656 17.028 1.00 20.32 93 ARG A CA 1
ATOM 589 C C . ARG A 1 93 ? 3.325 23.216 17.987 1.00 22.53 93 ARG A C 1
ATOM 590 O O . ARG A 1 93 ? 4.522 23.056 17.756 1.00 23.21 93 ARG A O 1
ATOM 598 N N . LEU A 1 94 ? 2.869 23.887 19.044 1.00 22.06 94 LEU A N 1
ATOM 599 C CA . LEU A 1 94 ? 3.766 24.479 20.037 1.00 21.05 94 LEU A CA 1
ATOM 600 C C . LEU A 1 94 ? 3.825 23.661 21.322 1.00 26.60 94 LEU A C 1
ATOM 601 O O . LEU A 1 94 ? 4.748 23.805 22.116 1.00 27.72 94 LEU A O 1
ATOM 606 N N . ARG A 1 95 ? 2.826 22.811 21.516 1.00 26.10 95 ARG A N 1
ATOM 607 C CA . ARG A 1 95 ? 2.633 22.126 22.792 1.00 28.44 95 ARG A CA 1
ATOM 608 C C . ARG A 1 95 ? 2.769 20.612 22.679 1.00 30.63 95 ARG A C 1
ATOM 609 O O . ARG A 1 95 ? 2.410 20.032 21.659 1.00 29.99 95 ARG A O 1
ATOM 617 N N . CYS A 1 96 ? 3.267 19.973 23.737 1.00 31.11 96 CYS A N 1
ATOM 618 C CA . CYS A 1 96 ? 3.362 18.509 23.775 1.00 35.71 96 CYS A CA 1
ATOM 619 C C . CYS A 1 96 ? 2.001 17.847 23.568 1.00 36.05 96 CYS A C 1
ATOM 620 O O . CYS A 1 96 ? 0.998 18.258 24.159 1.00 39.04 96 CYS A O 1
ATOM 623 N N . SER A 1 97 ? 1.974 16.818 22.726 1.00 39.61 97 SER A N 1
ATOM 624 C CA . SER A 1 97 ? 0.719 16.206 22.304 1.00 40.62 97 SER A CA 1
ATOM 625 C C . SER A 1 97 ? 0.095 15.336 23.392 1.00 45.67 97 SER A C 1
ATOM 626 O O . SER A 1 97 ? -1.048 14.904 23.262 1.00 52.10 97 SER A O 1
ATOM 629 N N . THR A 1 98 ? 0.849 15.078 24.458 1.00 44.88 98 THR A N 1
ATOM 630 C CA . THR A 1 98 ? 0.327 14.332 25.601 1.00 46.32 98 THR A CA 1
ATOM 631 C C . THR A 1 98 ? 0.222 15.196 26.854 1.00 46.89 98 THR A C 1
ATOM 632 O O . THR A 1 98 ? -0.059 14.686 27.940 1.00 52.37 98 THR A O 1
ATOM 636 N N . ASP A 1 99 ? 0.456 16.497 26.706 1.00 44.98 99 ASP A N 1
ATOM 637 C CA . ASP A 1 99 ? 0.240 17.446 27.797 1.00 43.70 99 ASP A CA 1
ATOM 638 C C . ASP A 1 99 ? 0.215 18.887 27.292 1.00 43.64 99 ASP A C 1
ATOM 639 O O . ASP A 1 99 ? 1.268 19.498 27.076 1.00 42.93 99 ASP A O 1
ATOM 644 N N . GLU A 1 100 ? -0.995 19.421 27.136 1.00 42.22 100 GLU A N 1
ATOM 645 C CA . GLU A 1 100 ? -1.222 20.803 26.709 1.00 38.71 100 GLU A CA 1
ATOM 646 C C . GLU A 1 100 ? -0.396 21.857 27.444 1.00 40.58 100 GLU A C 1
ATOM 647 O O . GLU A 1 100 ? -0.109 22.907 26.884 1.00 35.53 100 GLU A O 1
ATOM 653 N N . PHE A 1 101 ? -0.044 21.602 28.702 1.00 38.62 101 PHE A N 1
ATOM 654 C CA . PHE A 1 101 ? 0.616 22.622 29.510 1.00 39.53 101 PHE A CA 1
ATOM 655 C C . PHE A 1 101 ? 2.090 22.755 29.177 1.00 34.22 101 PHE A C 1
ATOM 656 O O . PHE A 1 101 ? 2.720 23.753 29.519 1.00 37.93 101 PHE A O 1
ATOM 664 N N . GLN A 1 102 ? 2.640 21.743 28.522 1.00 37.78 102 GLN A N 1
ATOM 665 C CA . GLN A 1 102 ? 4.067 21.715 28.255 1.00 35.32 102 GLN A CA 1
ATOM 666 C C . GLN A 1 102 ? 4.356 22.125 26.815 1.00 33.15 102 GLN A C 1
ATOM 667 O O . GLN A 1 102 ? 3.785 21.569 25.877 1.00 34.82 102 GLN A O 1
ATOM 673 N N . PHE A 1 103 ? 5.235 23.105 26.652 1.00 29.96 103 PHE A N 1
ATOM 674 C CA . PHE A 1 103 ? 5.659 23.524 25.325 1.00 31.21 103 PHE A CA 1
ATOM 675 C C . PHE A 1 103 ? 6.783 22.635 24.806 1.00 29.70 103 PHE A C 1
ATOM 676 O O . PHE A 1 103 ? 7.652 22.203 25.568 1.00 32.34 103 PHE A O 1
ATOM 684 N N . LEU A 1 104 ? 6.762 22.359 23.504 1.00 30.58 104 LEU A N 1
ATOM 685 C CA . LEU A 1 104 ? 7.862 21.655 22.858 1.00 26.93 104 LEU A CA 1
ATOM 686 C C . LEU A 1 104 ? 9.120 22.511 22.939 1.00 29.32 104 LEU A C 1
ATOM 687 O O . LEU A 1 104 ? 9.035 23.738 23.058 1.00 25.79 104 LEU A O 1
ATOM 692 N N . PRO A 1 105 ? 10.299 21.874 22.876 1.00 32.44 105 PRO A N 1
ATOM 693 C CA . PRO A 1 105 ? 11.537 22.656 22.888 1.00 30.06 105 PRO A CA 1
ATOM 694 C C . PRO A 1 105 ? 11.639 23.547 21.656 1.00 30.42 105 PRO A C 1
ATOM 695 O O . PRO A 1 105 ? 11.167 23.165 20.583 1.00 29.02 105 PRO A O 1
ATOM 707 N N . GLU A 1 107 ? 14.091 24.131 19.782 1.00 34.61 107 GLU A N 1
ATOM 708 C CA . GLU A 1 107 ? 14.839 23.467 18.715 1.00 35.06 107 GLU A CA 1
ATOM 709 C C . GLU A 1 107 ? 13.915 22.639 17.839 1.00 28.88 107 GLU A C 1
ATOM 710 O O . GLU A 1 107 ? 14.044 22.646 16.615 1.00 28.79 107 GLU A O 1
ATOM 716 N N . CYS A 1 108 ? 12.984 21.938 18.483 1.00 29.12 108 CYS A N 1
ATOM 717 C CA . CYS A 1 108 ? 12.006 21.086 17.811 1.00 29.90 108 CYS A CA 1
ATOM 718 C C . CYS A 1 108 ? 11.049 21.903 16.959 1.00 28.99 108 CYS A C 1
ATOM 719 O O . CYS A 1 108 ? 10.799 21.574 15.802 1.00 28.83 108 CYS A O 1
ATOM 722 N N . ILE A 1 109 ? 10.508 22.965 17.546 1.00 25.20 109 ILE A N 1
ATOM 723 C CA . ILE A 1 109 ? 9.612 23.858 16.823 1.00 24.67 109 ILE A CA 1
ATOM 724 C C . ILE A 1 109 ? 10.327 24.524 15.642 1.00 21.35 109 ILE A C 1
ATOM 725 O O . ILE A 1 109 ? 9.768 24.615 14.557 1.00 22.26 109 ILE A O 1
ATOM 738 N N . GLY A 1 111 ? 12.720 23.354 13.969 1.00 21.34 111 GLY A N 1
ATOM 739 C CA . GLY A 1 111 ? 12.946 22.326 12.972 1.00 23.44 111 GLY A CA 1
ATOM 740 C C . GLY A 1 111 ? 11.716 22.153 12.119 1.00 22.60 111 GLY A C 1
ATOM 741 O O . GLY A 1 111 ? 11.800 22.034 10.898 1.00 21.33 111 GLY A O 1
ATOM 742 N N . THR A 1 112 ? 10.561 22.154 12.772 1.00 20.98 112 THR A N 1
ATOM 743 C CA . THR A 1 112 ? 9.291 22.073 12.064 1.00 22.75 112 THR A CA 1
ATOM 744 C C . THR A 1 112 ? 9.029 23.325 11.235 1.00 20.36 112 THR A C 1
ATOM 745 O O . THR A 1 112 ? 8.519 23.247 10.106 1.00 21.11 112 THR A O 1
ATOM 757 N N . LEU A 1 114 ? 11.257 25.167 9.747 1.00 19.64 114 LEU A N 1
ATOM 758 C CA . LEU A 1 114 ? 12.066 25.099 8.538 1.00 15.48 114 LEU A CA 1
ATOM 759 C C . LEU A 1 114 ? 11.525 24.054 7.557 1.00 18.57 114 LEU A C 1
ATOM 760 O O . LEU A 1 114 ? 11.570 24.258 6.342 1.00 19.83 114 LEU A O 1
ATOM 765 N N . HIS A 1 115 ? 11.022 22.941 8.085 1.00 18.14 115 HIS A N 1
ATOM 766 C CA . HIS A 1 115 ? 10.328 21.951 7.267 1.00 19.90 115 HIS A CA 1
ATOM 767 C C . HIS A 1 115 ? 9.182 22.607 6.510 1.00 19.78 115 HIS A C 1
ATOM 768 O O . HIS A 1 115 ? 9.021 22.429 5.302 1.00 17.04 115 HIS A O 1
ATOM 775 N N . GLU A 1 116 ? 8.361 23.365 7.221 1.00 18.59 116 GLU A N 1
ATOM 776 C CA . GLU A 1 116 ? 7.208 23.964 6.559 1.00 16.69 116 GLU A CA 1
ATOM 777 C C . GLU A 1 116 ? 7.579 25.080 5.594 1.00 18.65 116 GLU A C 1
ATOM 778 O O . GLU A 1 116 ? 6.914 25.240 4.586 1.00 18.85 116 GLU A O 1
ATOM 784 N N . LEU A 1 117 ? 8.627 25.850 5.898 1.00 19.51 117 LEU A N 1
ATOM 785 C CA . LEU A 1 117 ? 9.107 26.854 4.945 1.00 19.86 117 LEU A CA 1
ATOM 786 C C . LEU A 1 117 ? 9.569 26.197 3.650 1.00 19.73 117 LEU A C 1
ATOM 787 O O . LEU A 1 117 ? 9.399 26.745 2.574 1.00 18.37 117 LEU A O 1
ATOM 792 N N . THR A 1 118 ? 10.163 25.019 3.760 1.00 17.47 118 THR A N 1
ATOM 793 C CA . THR A 1 118 ? 10.626 24.307 2.570 1.00 16.38 118 THR A CA 1
ATOM 794 C C . THR A 1 118 ? 9.443 24.025 1.634 1.00 20.41 118 THR A C 1
ATOM 795 O O . THR A 1 118 ? 9.592 24.061 0.421 1.00 20.06 118 THR A O 1
ATOM 799 N N . HIS A 1 119 ? 8.263 23.800 2.214 1.00 18.44 119 HIS A N 1
ATOM 800 C CA . HIS A 1 119 ? 7.042 23.569 1.436 1.00 18.13 119 HIS A CA 1
ATOM 801 C C . HIS A 1 119 ? 6.507 24.823 0.723 1.00 20.44 119 HIS A C 1
ATOM 802 O O . HIS A 1 119 ? 5.579 24.722 -0.083 1.00 23.38 119 HIS A O 1
ATOM 809 N N . ASN A 1 120 ? 7.065 25.998 1.009 1.00 19.22 120 ASN A N 1
ATOM 810 C CA . ASN A 1 120 ? 6.787 27.170 0.159 1.00 20.10 120 ASN A CA 1
ATOM 811 C C . ASN A 1 120 ? 7.256 26.910 -1.264 1.00 25.37 120 ASN A C 1
ATOM 812 O O . ASN A 1 120 ? 6.697 27.450 -2.229 1.00 27.01 120 ASN A O 1
ATOM 817 N N . LEU A 1 121 ? 8.288 26.076 -1.391 1.00 22.45 121 LEU A N 1
ATOM 818 C CA . LEU A 1 121 ? 8.899 25.784 -2.690 1.00 23.26 121 LEU A CA 1
ATOM 819 C C . LEU A 1 121 ? 8.565 24.400 -3.217 1.00 24.62 121 LEU A C 1
ATOM 820 O O . LEU A 1 121 ? 8.309 24.228 -4.413 1.00 27.48 121 LEU A O 1
ATOM 825 N N . PHE A 1 122 ? 8.612 23.412 -2.335 1.00 23.28 122 PHE A N 1
ATOM 826 C CA . PHE A 1 122 ? 8.539 22.020 -2.750 1.00 23.98 122 PHE A CA 1
ATOM 827 C C . PHE A 1 122 ? 7.463 21.263 -1.996 1.00 25.20 122 PHE A C 1
ATOM 828 O O . PHE A 1 122 ? 7.448 21.239 -0.762 1.00 27.12 122 PHE A O 1
ATOM 836 N N . GLY A 1 123 ? 6.563 20.632 -2.747 1.00 24.98 123 GLY A N 1
ATOM 837 C CA . GLY A 1 123 ? 5.463 19.901 -2.147 1.00 26.89 123 GLY A CA 1
ATOM 838 C C . GLY A 1 123 ? 5.824 18.523 -1.648 1.00 25.19 123 GLY A C 1
ATOM 839 O O . GLY A 1 123 ? 5.785 18.273 -0.445 1.00 26.27 123 GLY A O 1
ATOM 840 N N . PRO A 1 124 ? 6.165 17.604 -2.571 1.00 28.19 124 PRO A N 1
ATOM 841 C CA . PRO A 1 124 ? 6.469 16.219 -2.193 1.00 27.15 124 PRO A CA 1
ATOM 842 C C . PRO A 1 124 ? 7.734 16.110 -1.342 1.00 24.53 124 PRO A C 1
ATOM 843 O O . PRO A 1 124 ? 8.615 16.965 -1.467 1.00 27.31 124 PRO A O 1
ATOM 847 N N . HIS A 1 125 ? 7.805 15.098 -0.481 1.00 23.69 125 HIS A N 1
ATOM 848 C CA . HIS A 1 125 ? 9.016 14.861 0.312 1.00 24.76 125 HIS A CA 1
ATOM 849 C C . HIS A 1 125 ? 9.998 14.053 -0.523 1.00 25.61 125 HIS A C 1
ATOM 850 O O . HIS A 1 125 ? 10.217 12.868 -0.270 1.00 29.01 125 HIS A O 1
ATOM 857 N N . ASP A 1 126 ? 10.566 14.699 -1.531 1.00 25.65 126 ASP A N 1
ATOM 858 C CA . ASP A 1 126 ? 11.521 14.040 -2.414 1.00 29.17 126 ASP A CA 1
ATOM 859 C C . ASP A 1 126 ? 12.907 14.607 -2.198 1.00 29.87 126 ASP A C 1
ATOM 860 O O . ASP A 1 126 ? 13.165 15.255 -1.186 1.00 26.57 126 ASP A O 1
ATOM 865 N N . LYS A 1 127 ? 13.803 14.363 -3.145 1.00 28.96 127 LYS A N 1
ATOM 866 C CA . LYS A 1 127 ? 15.183 14.802 -2.977 1.00 27.16 127 LYS A CA 1
ATOM 867 C C . LYS A 1 127 ? 15.302 16.314 -2.939 1.00 26.38 127 LYS A C 1
ATOM 868 O O . LYS A 1 127 ? 16.076 16.842 -2.146 1.00 24.69 127 LYS A O 1
ATOM 874 N N . LYS A 1 128 ? 14.536 17.000 -3.787 1.00 24.12 128 LYS A N 1
ATOM 875 C CA . LYS A 1 128 ? 14.504 18.464 -3.802 1.00 26.44 128 LYS A CA 1
ATOM 876 C C . LYS A 1 128 ? 14.154 19.014 -2.428 1.00 23.14 128 LYS A C 1
ATOM 877 O O . LYS A 1 128 ? 14.803 19.942 -1.924 1.00 22.27 128 LYS A O 1
ATOM 883 N N . PHE A 1 129 ? 13.113 18.436 -1.840 1.00 24.61 129 PHE A N 1
ATOM 884 C CA . PHE A 1 129 ? 12.644 18.867 -0.532 1.00 21.19 129 PHE A CA 1
ATOM 885 C C . PHE A 1 129 ? 13.729 18.681 0.524 1.00 22.41 129 PHE A C 1
ATOM 886 O O . PHE A 1 129 ? 14.073 19.612 1.244 1.00 20.49 129 PHE A O 1
ATOM 894 N N . TYR A 1 130 ? 14.248 17.462 0.635 1.00 20.89 130 TYR A N 1
ATOM 895 C CA . TYR A 1 130 ? 15.181 17.165 1.714 1.00 23.06 130 TYR A CA 1
ATOM 896 C C . TYR A 1 130 ? 16.496 17.922 1.541 1.00 19.86 130 TYR A C 1
ATOM 897 O O . TYR A 1 130 ? 17.121 18.344 2.519 1.00 20.65 130 TYR A O 1
ATOM 906 N N . ASN A 1 131 ? 16.915 18.098 0.297 1.00 20.52 131 ASN A N 1
ATOM 907 C CA . ASN A 1 131 ? 18.132 18.852 0.032 1.00 20.07 131 ASN A CA 1
ATOM 908 C C . ASN A 1 131 ? 18.000 20.287 0.506 1.00 22.43 131 ASN A C 1
ATOM 909 O O . ASN A 1 131 ? 18.869 20.827 1.186 1.00 21.12 131 ASN A O 1
ATOM 914 N N . LYS A 1 132 ? 16.883 20.903 0.146 1.00 19.79 132 LYS A N 1
ATOM 915 C CA . LYS A 1 132 ? 16.618 22.273 0.548 1.00 18.39 132 LYS A CA 1
ATOM 916 C C . LYS A 1 132 ? 16.490 22.402 2.068 1.00 20.31 132 LYS A C 1
ATOM 917 O O . LYS A 1 132 ? 17.040 23.335 2.663 1.00 18.66 132 LYS A O 1
ATOM 923 N N . LEU A 1 133 ? 15.777 21.466 2.697 1.00 19.78 133 LEU A N 1
ATOM 924 C CA . LEU A 1 133 ? 15.564 21.545 4.141 1.00 19.31 133 LEU A CA 1
ATOM 925 C C . LEU A 1 133 ? 16.904 21.435 4.858 1.00 21.96 133 LEU A C 1
ATOM 926 O O . LEU A 1 133 ? 17.166 22.131 5.835 1.00 19.63 133 LEU A O 1
ATOM 931 N N . ASP A 1 134 ? 17.758 20.555 4.358 1.00 21.19 134 ASP A N 1
ATOM 932 C CA . ASP A 1 134 ? 19.098 20.422 4.915 1.00 21.32 134 ASP A CA 1
ATOM 933 C C . ASP A 1 134 ? 19.897 21.725 4.808 1.00 23.29 134 ASP A C 1
ATOM 934 O O . ASP A 1 134 ? 20.564 22.125 5.768 1.00 24.43 134 ASP A O 1
ATOM 939 N N . GLU A 1 135 ? 19.812 22.411 3.666 1.00 19.31 135 GLU A N 1
ATOM 940 C CA . GLU A 1 135 ? 20.458 23.718 3.530 1.00 21.89 135 GLU A CA 1
ATOM 941 C C . GLU A 1 135 ? 19.891 24.747 4.505 1.00 21.17 135 GLU A C 1
ATOM 942 O O . GLU A 1 135 ? 20.643 25.542 5.075 1.00 22.56 135 GLU A O 1
ATOM 948 N N . LEU A 1 136 ? 18.571 24.746 4.693 1.00 18.54 136 LEU A N 1
ATOM 949 C CA . LEU A 1 136 ? 17.965 25.737 5.589 1.00 20.39 136 LEU A CA 1
ATOM 950 C C . LEU A 1 136 ? 18.365 25.512 7.033 1.00 19.43 136 LEU A C 1
ATOM 951 O O . LEU A 1 136 ? 18.686 26.459 7.761 1.00 22.13 136 LEU A O 1
ATOM 956 N N . ILE A 1 137 ? 18.323 24.256 7.456 1.00 19.48 137 ILE A N 1
ATOM 957 C CA . ILE A 1 137 ? 18.692 23.899 8.824 1.00 22.16 137 ILE A CA 1
ATOM 958 C C . ILE A 1 137 ? 20.129 24.311 9.097 1.00 27.00 137 ILE A C 1
ATOM 959 O O . ILE A 1 137 ? 20.423 24.903 10.135 1.00 23.06 137 ILE A O 1
ATOM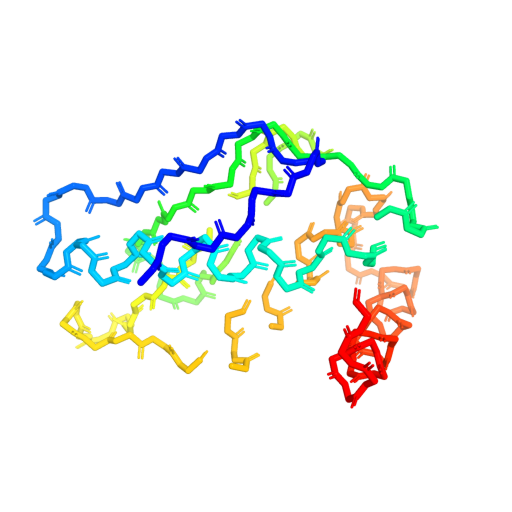 964 N N . GLY A 1 138 ? 21.014 24.021 8.152 1.00 21.14 138 GLY A N 1
ATOM 965 C CA . GLY A 1 138 ? 22.415 24.386 8.292 1.00 25.18 138 GLY A CA 1
ATOM 966 C C . GLY A 1 138 ? 22.618 25.885 8.396 1.00 27.10 138 GLY A C 1
ATOM 967 O O . GLY A 1 138 ? 23.343 26.386 9.268 1.00 24.35 138 GLY A O 1
ATOM 968 N N . ARG A 1 139 ? 21.953 26.612 7.510 1.00 21.91 139 ARG A N 1
ATOM 969 C CA . ARG A 1 139 ? 22.122 28.049 7.438 1.00 19.55 139 ARG A CA 1
ATOM 970 C C . ARG A 1 139 ? 21.505 28.737 8.651 1.00 20.82 139 ARG A C 1
ATOM 971 O O . ARG A 1 139 ? 22.077 29.694 9.173 1.00 20.79 139 ARG A O 1
ATOM 979 N N . GLN A 1 140 ? 20.359 28.240 9.110 1.00 18.26 140 GLN A N 1
ATOM 980 C CA . GLN A 1 140 ? 19.681 28.867 10.245 1.00 17.28 140 GLN A CA 1
ATOM 981 C C . GLN A 1 140 ? 20.578 28.835 11.482 1.00 21.61 140 GLN A C 1
ATOM 982 O O . GLN A 1 140 ? 20.617 29.795 12.258 1.00 20.81 140 GLN A O 1
ATOM 988 N N . TRP A 1 141 ? 21.307 27.738 11.668 1.00 21.87 141 TRP A N 1
ATOM 989 C CA . TRP A 1 141 ? 22.213 27.656 12.815 1.00 24.93 141 TRP A CA 1
ATOM 990 C C . TRP A 1 141 ? 23.259 28.752 12.771 1.00 24.56 141 TRP A C 1
ATOM 991 O O . TRP A 1 141 ? 23.523 29.403 13.784 1.00 24.15 141 TRP A O 1
ATOM 1002 N N . VAL A 1 142 ? 23.873 28.939 11.604 1.00 23.26 142 VAL A N 1
ATOM 1003 C CA . VAL A 1 142 ? 24.929 29.933 11.447 1.00 21.52 142 VAL A CA 1
ATOM 1004 C C . VAL A 1 142 ? 24.377 31.327 11.670 1.00 22.07 142 VAL A C 1
ATOM 1005 O O . VAL A 1 142 ? 25.022 32.168 12.288 1.00 21.50 142 VAL A O 1
ATOM 1009 N N . ILE A 1 143 ? 23.185 31.577 11.135 1.00 18.75 143 ILE A N 1
ATOM 1010 C CA . ILE A 1 143 ? 22.525 32.861 11.356 1.00 18.55 143 ILE A CA 1
ATOM 1011 C C . ILE A 1 143 ? 22.345 33.165 12.844 1.00 18.82 143 ILE A C 1
ATOM 1012 O O . ILE A 1 143 ? 22.591 34.281 13.294 1.00 20.66 143 ILE A O 1
ATOM 1017 N N . GLU A 1 144 ? 21.915 32.167 13.600 1.00 20.65 144 GLU A N 1
ATOM 1018 C CA . GLU A 1 144 ? 21.676 32.351 15.032 1.00 21.07 144 GLU A CA 1
ATOM 1019 C C . GLU A 1 144 ? 22.991 32.538 15.769 1.00 23.74 144 GLU A C 1
ATOM 1020 O O . GLU A 1 144 ? 23.109 33.402 16.638 1.00 23.58 144 GLU A O 1
ATOM 1026 N N . GLN A 1 145 ? 23.983 31.732 15.409 1.00 20.10 145 GLN A N 1
ATOM 1027 C CA . GLN A 1 145 ? 25.294 31.798 16.060 1.00 24.96 145 GLN A CA 1
ATOM 1028 C C . GLN A 1 145 ? 25.896 33.191 15.939 1.00 29.24 145 GLN A C 1
ATOM 1029 O O . GLN A 1 145 ? 26.531 33.695 16.871 1.00 29.19 145 GLN A O 1
ATOM 1035 N N . ARG A 1 146 ? 25.691 33.807 14.780 1.00 26.97 146 ARG A N 1
ATOM 1036 C CA . ARG A 1 146 ? 26.239 35.131 14.505 1.00 28.92 146 ARG A CA 1
ATOM 1037 C C . ARG A 1 146 ? 25.263 36.248 14.849 1.00 27.00 146 ARG A C 1
ATOM 1038 O O . ARG A 1 146 ? 25.570 37.427 14.671 1.00 29.67 146 ARG A O 1
ATOM 1046 N N . GLY A 1 147 ? 24.087 35.875 15.344 1.00 23.64 147 GLY A N 1
ATOM 1047 C CA . GLY A 1 147 ? 23.078 36.842 15.742 1.00 27.03 147 GLY A CA 1
ATOM 1048 C C . GLY A 1 147 ? 22.589 37.728 14.610 1.00 32.38 147 GLY A C 1
ATOM 1049 O O . GLY A 1 147 ? 22.232 38.885 14.831 1.00 33.65 147 GLY A O 1
ATOM 1050 N N . LEU A 1 148 ? 22.575 37.198 13.392 1.00 30.73 148 LEU A N 1
ATOM 1051 C CA . LEU A 1 148 ? 22.148 38.002 12.254 1.00 31.40 148 LEU A CA 1
ATOM 1052 C C . LEU A 1 148 ? 20.644 38.247 12.324 1.00 33.73 148 LEU A C 1
ATOM 1053 O O . LEU A 1 148 ? 20.164 39.305 11.921 1.00 44.60 148 LEU A O 1
#

Sequence (122 aa):
RIPHKNPHIQKVAVLQSKPNKEDALNLIKEIAHKVSYLKENHFKVTNLVEFYPRDQRLLGNVNHGSKILRLRCSTDEFQFLPECIGTLHELTHNLFGPHDKKFYNKLDELIGRQWVIEQRGL

Foldseek 3Di:
DQADAQPQEAEEEEDPVFPPVVVVNSVQRVVRNLCNVCCVVPFHAHYEYEDQDLPQVDAKEDPLRPYIGHQAHNVDRVHGDDLVSLSCLHNLCNPDPDPDPSSVVSSVVSNVVSVVCVVVVD

B-factor: mean 27.88, std 8.3, range [14.55, 64.06]